Protein AF-A0AA86TIL9-F1 (afdb_monomer_lite)

Radius of gyration: 20.07 Å; chains: 1; bounding box: 53×51×40 Å

Organism: NCBI:txid28002

pLDDT: mean 76.12, std 15.83, range [42.88, 94.5]

Sequence (100 aa):
MDGNLAEAILRENVLLIQEIHRVVHQLEAARTTNMYAHRDRWTADEDQLLQSAVLIYGAQHAIISELIVTKTKMQVYFRLRYLKERSQKKAKTMLENINM

Foldseek 3Di:
DPPPPVVVVVVVVVVVVVVVLVVVVVVVVPVPDPPPPPLLDDDPVNVVLLVVCCVVPPPPLVVSQVVNSSDHSVSSNVVVVVVVVVVVVVVVVVVVVVVD

Secondary structure (DSSP, 8-state):
--HHHHHHHHHHHHHHHHHHHHHHHHHHTT-TTS-STTT----HHHHHHHHHHHHHHTT-HHHHHHH-TTS-HHHHHHHHHHHHHHHHHHHHHHHHHH--

InterPro domains:
  IPR001005 SANT/Myb domain [PF00249] (39-83)
  IPR001005 SANT/Myb domain [SM00717] (38-86)
  IPR001005 SANT/Myb domain [cd00167] (41-84)
  IPR009057 Homedomain-like superfamily [SSF46689] (38-90)
  IPR017930 Myb domain [PS51294] (39-88)

Structure (mmCIF, N/CA/C/O backbone):
data_AF-A0AA86TIL9-F1
#
_entry.id   AF-A0AA86TIL9-F1
#
loop_
_atom_site.group_PDB
_atom_site.id
_atom_site.type_symbol
_atom_site.label_atom_id
_atom_site.label_alt_id
_atom_site.label_comp_id
_atom_site.label_asym_id
_atom_site.label_entity_id
_atom_site.label_seq_id
_atom_site.pdbx_PDB_ins_code
_atom_site.Cartn_x
_atom_site.Cartn_y
_atom_site.Cartn_z
_atom_site.occupancy
_atom_site.B_iso_or_equiv
_atom_site.auth_seq_id
_atom_site.auth_comp_id
_atom_site.auth_asym_id
_atom_site.auth_atom_id
_atom_site.pdbx_PDB_model_num
ATOM 1 N N . MET A 1 1 ? 22.144 -34.061 -21.098 1.00 50.28 1 MET A N 1
ATOM 2 C CA . MET A 1 1 ? 22.840 -33.401 -19.970 1.00 50.28 1 MET A CA 1
ATOM 3 C C . MET A 1 1 ? 22.562 -31.903 -20.086 1.00 50.28 1 MET A C 1
ATOM 5 O O . MET A 1 1 ? 23.485 -31.117 -20.200 1.00 50.28 1 MET A O 1
ATOM 9 N N . ASP A 1 2 ? 21.285 -31.500 -20.087 1.00 54.59 2 ASP A N 1
ATOM 10 C CA . ASP A 1 2 ? 20.885 -30.178 -20.616 1.00 54.59 2 ASP A CA 1
ATOM 11 C C . ASP A 1 2 ? 19.939 -29.408 -19.680 1.00 54.59 2 ASP A C 1
ATOM 13 O O . ASP A 1 2 ? 19.382 -28.383 -20.051 1.00 54.59 2 ASP A O 1
ATOM 17 N N . GLY A 1 3 ? 19.765 -29.876 -18.439 1.00 55.56 3 GLY A N 1
ATOM 18 C CA . GLY A 1 3 ? 18.957 -29.173 -17.431 1.00 55.56 3 GLY A CA 1
ATOM 19 C C . GLY A 1 3 ? 19.664 -27.969 -16.799 1.00 55.56 3 GLY A C 1
ATOM 20 O O . GLY A 1 3 ? 19.013 -27.097 -16.240 1.00 55.56 3 GLY A O 1
ATOM 21 N N . ASN A 1 4 ? 20.994 -27.894 -16.903 1.00 63.44 4 ASN A N 1
ATOM 22 C CA . ASN A 1 4 ? 21.791 -26.918 -16.155 1.00 63.44 4 ASN A CA 1
ATOM 23 C C . ASN A 1 4 ? 21.917 -25.563 -16.878 1.00 63.44 4 ASN A C 1
ATOM 25 O O . ASN A 1 4 ? 21.962 -24.518 -16.240 1.00 63.44 4 ASN A O 1
ATOM 29 N N . LEU A 1 5 ? 21.921 -25.558 -18.216 1.00 62.62 5 LEU A N 1
ATOM 30 C CA . LEU A 1 5 ? 22.073 -24.326 -18.996 1.00 62.62 5 LEU A CA 1
ATOM 31 C C . LEU A 1 5 ? 20.781 -23.499 -19.015 1.00 62.62 5 LEU A C 1
ATOM 33 O O . LEU A 1 5 ? 20.822 -22.293 -18.799 1.00 62.62 5 LEU A O 1
ATOM 37 N N . ALA A 1 6 ? 19.627 -24.142 -19.216 1.00 63.88 6 ALA A N 1
ATOM 38 C CA . ALA A 1 6 ? 18.336 -23.454 -19.215 1.00 63.88 6 ALA A CA 1
ATOM 39 C C . ALA A 1 6 ? 18.002 -22.860 -17.837 1.00 63.88 6 ALA A C 1
ATOM 41 O O . ALA A 1 6 ? 17.488 -21.745 -17.750 1.00 63.88 6 ALA A O 1
ATOM 42 N N . GLU A 1 7 ? 18.339 -23.570 -16.757 1.00 69.19 7 GLU A N 1
ATOM 43 C CA . GLU A 1 7 ? 18.110 -23.083 -15.399 1.00 69.19 7 GLU A CA 1
ATOM 44 C C . GLU A 1 7 ? 19.088 -21.969 -15.002 1.00 69.19 7 GLU A C 1
ATOM 46 O O . GLU A 1 7 ? 18.679 -21.006 -14.352 1.00 69.19 7 GLU A O 1
ATOM 51 N N . ALA A 1 8 ? 20.346 -22.033 -15.453 1.00 72.00 8 ALA A N 1
ATOM 52 C CA . ALA A 1 8 ? 21.298 -20.935 -15.295 1.00 72.00 8 ALA A CA 1
ATOM 53 C C . ALA A 1 8 ? 20.828 -19.667 -16.030 1.00 72.00 8 ALA A C 1
ATOM 55 O O . ALA A 1 8 ? 20.797 -18.598 -15.426 1.00 72.00 8 ALA A O 1
ATOM 56 N N . ILE A 1 9 ? 20.357 -19.802 -17.276 1.00 71.56 9 ILE A N 1
ATOM 57 C CA . ILE A 1 9 ? 19.814 -18.689 -18.071 1.00 71.56 9 ILE A CA 1
ATOM 58 C C . ILE A 1 9 ? 18.567 -18.090 -17.405 1.00 71.56 9 ILE A C 1
ATOM 60 O O . ILE A 1 9 ? 18.426 -16.873 -17.322 1.00 71.56 9 ILE A O 1
ATOM 64 N N . LEU A 1 10 ? 17.654 -18.922 -16.894 1.00 64.88 10 LEU A N 1
ATOM 65 C CA . LEU A 1 10 ? 16.466 -18.445 -16.178 1.00 64.88 10 LEU A CA 1
ATOM 66 C C . LEU A 1 10 ? 16.831 -17.697 -14.889 1.00 64.88 10 LEU A C 1
ATOM 68 O O . LEU A 1 10 ? 16.260 -16.642 -14.620 1.00 64.88 10 LEU A O 1
ATOM 72 N N . ARG A 1 11 ? 17.798 -18.198 -14.112 1.00 68.56 11 ARG A N 1
ATOM 73 C CA . ARG A 1 11 ? 18.274 -17.528 -12.890 1.00 68.56 11 ARG A CA 1
ATOM 74 C C . ARG A 1 11 ? 18.958 -16.202 -13.199 1.00 68.56 11 ARG A C 1
ATOM 76 O O . ARG A 1 11 ? 18.683 -15.214 -12.527 1.00 68.56 11 ARG A O 1
ATOM 83 N N . GLU A 1 12 ? 19.796 -16.168 -14.227 1.00 76.50 12 GLU A N 1
ATOM 84 C CA . GLU A 1 12 ? 20.471 -14.951 -14.678 1.00 76.50 12 GLU A CA 1
ATOM 85 C C . GLU A 1 12 ? 19.464 -13.902 -15.171 1.00 76.50 12 GLU A C 1
ATOM 87 O O . GLU A 1 12 ? 19.545 -12.740 -14.776 1.00 76.50 12 GLU A O 1
ATOM 92 N N . ASN A 1 13 ? 18.429 -14.319 -15.909 1.00 66.31 13 ASN A N 1
ATOM 93 C CA . ASN A 1 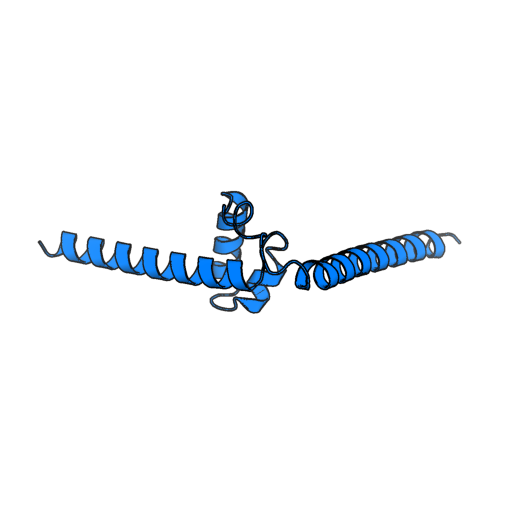13 ? 17.341 -13.435 -16.334 1.00 66.31 13 ASN A CA 1
ATOM 94 C C . ASN A 1 13 ? 16.539 -12.870 -15.151 1.00 66.31 13 ASN A C 1
ATOM 96 O O . ASN A 1 13 ? 16.196 -11.688 -15.150 1.00 66.31 13 ASN A O 1
ATOM 100 N N . VAL A 1 14 ? 16.255 -13.677 -14.124 1.00 71.44 14 VAL A N 1
ATOM 101 C CA . VAL A 1 14 ? 15.552 -13.208 -12.916 1.00 71.44 14 VAL A CA 1
ATOM 102 C C . VAL A 1 14 ? 16.400 -12.197 -12.143 1.00 71.44 14 VAL A C 1
ATOM 104 O O . VAL A 1 14 ? 15.877 -11.163 -11.725 1.00 71.44 14 VAL A O 1
ATOM 107 N N . LEU A 1 15 ? 17.703 -12.450 -12.001 1.00 72.19 15 LEU A N 1
ATOM 108 C CA . LEU A 1 15 ? 18.628 -11.525 -11.343 1.00 72.19 15 LEU A CA 1
ATOM 109 C C . LEU A 1 15 ? 18.778 -10.216 -12.131 1.00 72.19 15 LEU A C 1
ATOM 111 O O . LEU A 1 15 ? 18.784 -9.143 -11.531 1.00 72.19 15 LEU A O 1
ATOM 115 N N . LEU A 1 16 ? 18.808 -10.280 -13.465 1.00 70.56 16 LEU A N 1
ATOM 116 C CA . LEU A 1 16 ? 18.872 -9.100 -14.326 1.00 70.56 16 LEU A CA 1
ATOM 117 C C . LEU A 1 16 ? 17.599 -8.248 -14.226 1.00 70.56 16 LEU A C 1
ATOM 119 O O . LEU A 1 16 ? 17.689 -7.028 -14.127 1.00 70.56 16 LEU A O 1
ATOM 123 N N . ILE A 1 17 ? 16.415 -8.866 -14.192 1.00 64.50 17 ILE A N 1
ATOM 124 C CA . ILE A 1 17 ? 15.136 -8.154 -14.012 1.00 64.50 17 ILE A CA 1
ATOM 125 C C . ILE A 1 17 ? 15.082 -7.480 -12.634 1.00 64.50 17 ILE A C 1
ATOM 127 O O . ILE A 1 17 ? 14.654 -6.331 -12.521 1.00 64.50 17 ILE A O 1
ATOM 131 N N . GLN A 1 18 ? 15.547 -8.167 -11.588 1.00 54.75 18 GLN A N 1
ATOM 132 C CA . GLN A 1 18 ? 15.630 -7.600 -10.241 1.00 54.75 18 GLN A CA 1
ATOM 133 C C . GLN A 1 18 ? 16.607 -6.420 -10.178 1.00 54.75 18 GLN A C 1
ATOM 135 O O . GLN A 1 18 ? 16.287 -5.398 -9.568 1.00 54.75 18 GLN A O 1
ATOM 140 N N . GLU A 1 19 ? 17.753 -6.516 -10.852 1.00 68.38 19 GLU A N 1
ATOM 141 C CA . GLU A 1 19 ? 18.749 -5.445 -10.884 1.00 68.38 19 GLU A CA 1
ATOM 142 C C . GLU A 1 19 ? 18.291 -4.255 -11.742 1.00 68.38 19 GLU A C 1
ATOM 144 O O . GLU A 1 19 ? 18.452 -3.109 -11.329 1.00 68.38 19 GLU A O 1
ATOM 149 N N . ILE A 1 20 ? 17.611 -4.491 -12.871 1.00 68.75 20 ILE A N 1
ATOM 150 C CA . ILE A 1 20 ? 16.978 -3.429 -13.670 1.00 68.75 20 ILE A CA 1
ATOM 151 C C . ILE A 1 20 ? 15.941 -2.685 -12.825 1.00 68.75 20 ILE A C 1
ATOM 153 O O . ILE A 1 20 ? 15.956 -1.455 -12.787 1.00 68.75 20 ILE A O 1
ATOM 157 N N . HIS A 1 21 ? 15.079 -3.396 -12.094 1.00 60.28 21 HIS A N 1
ATOM 158 C CA . HIS A 1 21 ? 14.105 -2.761 -11.203 1.00 60.28 21 HIS A CA 1
ATOM 159 C C . HIS A 1 21 ? 14.774 -1.974 -10.071 1.00 60.28 21 HIS A C 1
ATOM 161 O O . HIS A 1 21 ? 14.334 -0.870 -9.744 1.00 60.28 21 HIS A O 1
ATOM 167 N N . ARG A 1 22 ? 15.870 -2.493 -9.508 1.00 66.12 22 ARG A N 1
ATOM 168 C CA . ARG A 1 22 ? 16.645 -1.814 -8.466 1.00 66.12 22 ARG A CA 1
ATOM 169 C C . ARG A 1 22 ? 17.299 -0.533 -8.980 1.00 66.12 22 ARG A C 1
ATOM 171 O O . ARG A 1 22 ? 17.217 0.493 -8.308 1.00 66.12 22 ARG A O 1
ATOM 178 N N . VAL A 1 23 ? 17.917 -0.574 -10.158 1.00 69.50 23 VAL A N 1
ATOM 179 C CA . VAL A 1 23 ? 18.573 0.584 -10.782 1.00 69.50 23 VAL A CA 1
ATOM 180 C C . VAL A 1 23 ? 17.538 1.621 -11.215 1.00 69.50 23 VAL A C 1
ATOM 182 O O . VAL A 1 23 ? 17.734 2.806 -10.961 1.00 69.50 23 VAL A O 1
ATOM 185 N N . VAL A 1 24 ? 16.392 1.205 -11.766 1.00 66.75 24 VAL A N 1
ATOM 186 C CA . VAL A 1 24 ? 15.261 2.110 -12.038 1.00 66.75 24 VAL A CA 1
ATOM 187 C C . VAL A 1 24 ? 14.807 2.794 -10.748 1.00 66.75 24 VAL A C 1
ATOM 189 O O . VAL A 1 24 ? 14.704 4.017 -10.720 1.00 66.75 24 VAL A O 1
ATOM 192 N N . HIS A 1 25 ? 14.649 2.049 -9.652 1.00 53.28 25 HIS A N 1
ATOM 193 C CA . HIS A 1 25 ? 14.275 2.612 -8.353 1.00 53.28 25 HIS A CA 1
ATOM 194 C C . HIS A 1 25 ? 15.341 3.577 -7.788 1.00 53.28 25 HIS A C 1
ATOM 196 O O . HIS A 1 25 ? 15.004 4.609 -7.206 1.00 53.28 25 HIS A O 1
ATOM 202 N N . GLN A 1 26 ? 16.635 3.285 -7.969 1.00 52.22 26 GLN A N 1
ATOM 203 C CA . GLN A 1 26 ? 17.735 4.176 -7.567 1.00 52.22 26 GLN A CA 1
ATOM 204 C C . GLN A 1 26 ? 17.793 5.459 -8.412 1.00 52.22 26 GLN A C 1
ATOM 206 O O . GLN A 1 26 ? 18.055 6.532 -7.870 1.00 52.22 26 GLN A O 1
ATOM 211 N N . LEU A 1 27 ? 17.501 5.376 -9.713 1.00 56.41 27 LEU A N 1
ATOM 212 C CA . LEU A 1 27 ? 17.452 6.527 -10.619 1.00 56.41 27 LEU A CA 1
ATOM 213 C C . LEU A 1 27 ? 16.183 7.379 -10.423 1.00 56.41 27 LEU A C 1
ATOM 215 O O . LEU A 1 27 ? 16.220 8.597 -10.600 1.00 56.41 27 LEU A O 1
ATOM 219 N N . GLU A 1 28 ? 15.062 6.779 -10.017 1.00 53.38 28 GLU A N 1
ATOM 220 C CA . GLU A 1 28 ? 13.811 7.491 -9.722 1.00 53.38 28 GLU A CA 1
ATOM 221 C C . GLU A 1 28 ? 13.894 8.354 -8.450 1.00 53.38 28 GLU A C 1
ATOM 223 O O . GLU A 1 28 ? 13.219 9.385 -8.370 1.00 53.38 28 GLU A O 1
ATOM 228 N N . ALA A 1 29 ? 14.785 8.023 -7.507 1.00 50.06 29 ALA A N 1
ATOM 229 C CA . ALA A 1 29 ? 15.050 8.831 -6.311 1.00 50.06 29 ALA A CA 1
ATOM 230 C C . ALA A 1 29 ? 15.633 10.232 -6.617 1.00 50.06 29 ALA A C 1
ATOM 232 O O . ALA A 1 29 ? 15.569 11.115 -5.765 1.00 50.06 29 ALA A O 1
ATOM 233 N N . ALA A 1 30 ? 16.148 10.469 -7.832 1.00 50.34 30 ALA A N 1
ATOM 234 C CA . ALA A 1 30 ? 16.704 11.754 -8.270 1.00 50.34 30 ALA A CA 1
ATOM 235 C C . ALA A 1 30 ? 15.694 12.687 -8.989 1.00 50.34 30 ALA A C 1
ATOM 237 O O . ALA A 1 30 ? 16.036 13.821 -9.317 1.00 50.34 30 ALA A O 1
ATOM 238 N N . ARG A 1 31 ? 14.441 12.259 -9.235 1.00 46.94 31 ARG A N 1
ATOM 239 C CA . ARG A 1 31 ? 13.389 13.039 -9.944 1.00 46.94 31 ARG A CA 1
ATOM 240 C C . ARG A 1 31 ? 12.459 13.826 -9.004 1.00 46.94 31 ARG A C 1
ATOM 242 O O . ARG A 1 31 ? 11.249 13.913 -9.218 1.00 46.94 31 ARG A O 1
ATOM 249 N N . THR A 1 32 ? 13.006 14.390 -7.939 1.00 45.91 32 THR A N 1
ATOM 250 C CA . THR A 1 32 ? 12.296 14.877 -6.745 1.00 45.91 32 THR A CA 1
ATOM 251 C C . THR A 1 32 ? 11.429 16.139 -6.887 1.00 45.91 32 THR A C 1
ATOM 253 O O . THR A 1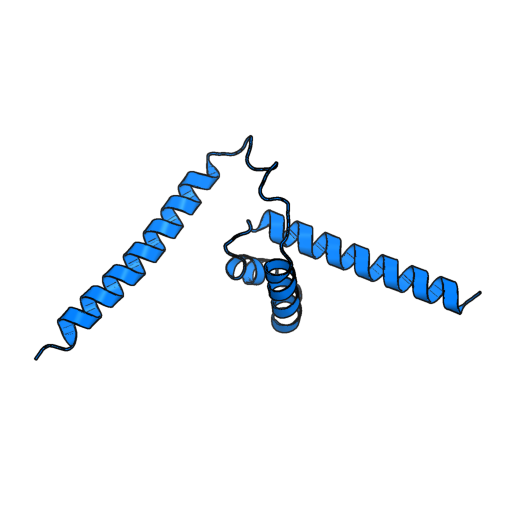 32 ? 11.047 16.697 -5.863 1.00 45.91 32 THR A O 1
ATOM 256 N N . THR A 1 33 ? 11.003 16.574 -8.081 1.00 46.44 33 THR A N 1
ATOM 257 C CA . THR A 1 33 ? 10.216 17.830 -8.169 1.00 46.44 33 THR A CA 1
ATOM 258 C C . THR A 1 33 ? 8.990 17.861 -9.079 1.00 46.44 33 THR A C 1
ATOM 260 O O . THR A 1 33 ? 8.248 18.834 -9.006 1.00 46.44 33 THR A O 1
ATOM 263 N N . ASN A 1 34 ? 8.665 16.822 -9.860 1.00 47.72 34 ASN A N 1
ATOM 264 C CA . ASN A 1 34 ? 7.376 16.804 -10.581 1.00 47.72 34 ASN A CA 1
ATOM 265 C C . ASN A 1 34 ? 6.854 15.386 -10.896 1.00 47.72 34 ASN A C 1
ATOM 267 O O . ASN A 1 34 ? 6.561 15.048 -12.039 1.00 47.72 34 ASN A O 1
ATOM 271 N N . MET A 1 35 ? 6.758 14.534 -9.869 1.00 45.56 35 MET A N 1
ATOM 272 C CA . MET A 1 35 ? 6.154 13.189 -9.940 1.00 45.56 35 MET A CA 1
ATOM 273 C C . MET A 1 35 ? 4.885 13.078 -9.068 1.00 45.56 35 MET A C 1
ATOM 275 O O . MET A 1 35 ? 4.505 11.993 -8.647 1.00 45.56 35 MET A O 1
ATOM 279 N N . TYR A 1 36 ? 4.228 14.200 -8.765 1.00 42.88 36 TYR A N 1
ATOM 280 C CA . TYR A 1 36 ? 3.044 14.231 -7.894 1.00 42.88 36 TYR A CA 1
ATOM 281 C C . TYR A 1 36 ? 1.718 14.279 -8.678 1.00 42.88 36 TYR A C 1
ATOM 283 O O . TYR A 1 36 ? 0.702 13.796 -8.201 1.00 42.88 36 TYR A O 1
ATOM 291 N N . ALA A 1 37 ? 1.704 14.762 -9.925 1.00 43.50 37 ALA A N 1
ATOM 292 C CA . ALA A 1 37 ? 0.442 15.019 -10.634 1.00 43.50 37 ALA A CA 1
ATOM 293 C C . ALA A 1 37 ? -0.249 13.772 -11.234 1.00 43.50 37 ALA A C 1
ATOM 295 O O . ALA A 1 37 ? -1.470 13.761 -11.382 1.00 43.50 37 ALA A O 1
ATOM 296 N N . HIS A 1 38 ? 0.498 12.714 -11.575 1.00 47.66 38 HIS A N 1
ATOM 297 C CA . HIS A 1 38 ? -0.061 11.538 -12.270 1.00 47.66 38 HIS A CA 1
ATOM 298 C C . HIS A 1 38 ? -0.089 10.246 -11.436 1.00 47.66 38 HIS A C 1
ATOM 300 O O . HIS A 1 38 ? -0.802 9.316 -11.802 1.00 47.66 38 HIS A O 1
ATOM 306 N N . ARG A 1 39 ? 0.637 10.176 -10.307 1.00 51.38 39 ARG A N 1
ATOM 307 C CA . ARG A 1 39 ? 0.773 8.953 -9.484 1.00 51.38 39 ARG A CA 1
ATOM 308 C C . ARG A 1 39 ? -0.040 8.958 -8.176 1.00 51.38 39 ARG A C 1
ATOM 310 O O . ARG A 1 39 ? 0.026 7.980 -7.437 1.00 51.38 39 ARG A O 1
ATOM 317 N N . ASP A 1 40 ? -0.829 10.000 -7.908 1.00 60.75 40 ASP A N 1
ATOM 318 C CA . ASP A 1 40 ? -1.696 10.103 -6.715 1.00 60.75 40 ASP A CA 1
ATOM 319 C C . ASP A 1 40 ? -3.048 9.381 -6.850 1.00 60.75 40 ASP A C 1
ATOM 321 O O . ASP A 1 40 ? -3.781 9.216 -5.870 1.00 60.75 40 ASP A O 1
ATOM 325 N N . ARG A 1 41 ? -3.398 8.908 -8.053 1.00 75.56 41 ARG A N 1
ATOM 326 C CA . ARG A 1 41 ? -4.632 8.147 -8.265 1.00 75.56 41 ARG A CA 1
ATOM 327 C C . ARG A 1 41 ? -4.398 6.682 -7.882 1.00 75.56 41 ARG A C 1
ATOM 329 O O . ARG A 1 41 ? -3.663 5.969 -8.557 1.00 75.56 41 ARG A O 1
ATOM 336 N N . TRP A 1 42 ? -5.018 6.262 -6.785 1.00 85.12 42 TRP A N 1
ATOM 337 C CA . TRP A 1 42 ? -5.149 4.853 -6.414 1.00 85.12 42 TRP A CA 1
ATOM 338 C C . TRP A 1 42 ? -6.207 4.202 -7.303 1.00 85.12 42 TRP A C 1
ATOM 340 O O . TRP A 1 42 ? -7.320 4.726 -7.412 1.00 85.12 42 TRP A O 1
ATOM 350 N N . THR A 1 43 ? -5.858 3.103 -7.966 1.00 88.06 43 THR A N 1
ATOM 351 C CA . THR A 1 43 ? -6.835 2.291 -8.700 1.00 88.06 43 THR A CA 1
ATOM 352 C C . THR A 1 43 ? -7.609 1.387 -7.741 1.00 88.06 43 THR A C 1
ATOM 354 O O . THR A 1 43 ? -7.209 1.189 -6.593 1.00 88.06 43 THR A O 1
ATOM 357 N N . ALA A 1 44 ? -8.729 0.829 -8.210 1.00 86.50 44 ALA A N 1
ATOM 358 C CA . ALA A 1 44 ? -9.499 -0.138 -7.429 1.00 86.50 44 ALA A CA 1
ATOM 359 C C . ALA A 1 44 ? -8.661 -1.380 -7.079 1.00 86.50 44 ALA A C 1
ATOM 361 O O . ALA A 1 44 ? -8.701 -1.831 -5.938 1.00 86.50 44 ALA A O 1
ATOM 362 N N . ASP A 1 45 ? -7.851 -1.867 -8.022 1.00 87.88 45 ASP A N 1
ATOM 363 C CA . ASP A 1 45 ? -6.986 -3.033 -7.819 1.00 87.88 45 ASP A CA 1
ATOM 364 C C . ASP A 1 45 ? -5.892 -2.759 -6.778 1.00 87.88 45 ASP A C 1
ATOM 366 O O . ASP A 1 45 ? -5.644 -3.586 -5.901 1.00 87.88 45 ASP A O 1
ATOM 370 N N . GLU A 1 46 ? -5.271 -1.575 -6.820 1.00 88.38 46 GLU A N 1
ATOM 371 C CA . GLU A 1 46 ? -4.273 -1.159 -5.826 1.00 88.38 46 GLU A CA 1
ATOM 372 C C . GLU A 1 46 ? -4.888 -1.022 -4.430 1.00 88.38 46 GLU A C 1
ATOM 374 O O . GLU A 1 46 ? -4.292 -1.454 -3.444 1.00 88.38 46 GLU A O 1
ATOM 379 N N . ASP A 1 47 ? -6.089 -0.447 -4.336 1.00 90.56 47 ASP A N 1
ATOM 380 C CA . ASP A 1 47 ? -6.827 -0.336 -3.076 1.00 90.56 47 ASP A CA 1
ATOM 381 C C . ASP A 1 47 ? -7.274 -1.706 -2.548 1.00 90.56 47 ASP A C 1
ATOM 383 O O . ASP A 1 47 ? -7.296 -1.915 -1.332 1.00 90.56 47 ASP A O 1
ATOM 387 N N . GLN A 1 48 ? -7.650 -2.636 -3.427 1.00 91.31 48 GLN A N 1
ATOM 388 C CA . GLN A 1 48 ? -8.014 -3.997 -3.043 1.00 91.31 48 GLN A CA 1
ATOM 389 C C . GLN A 1 48 ? -6.789 -4.748 -2.523 1.00 91.31 48 GLN A C 1
ATOM 391 O O . GLN A 1 48 ? -6.847 -5.327 -1.439 1.00 91.31 48 GLN A O 1
ATOM 396 N N . LEU A 1 49 ? -5.663 -4.665 -3.235 1.00 91.50 49 LEU A N 1
ATOM 397 C CA . LEU A 1 49 ? -4.398 -5.246 -2.799 1.00 91.50 49 LEU A CA 1
ATOM 398 C C . LEU A 1 49 ? -3.954 -4.661 -1.453 1.00 91.50 49 LEU A C 1
ATOM 400 O O . LEU A 1 49 ? -3.563 -5.409 -0.558 1.00 91.50 49 LEU A O 1
ATOM 404 N N . LEU A 1 50 ? -4.080 -3.342 -1.275 1.00 92.12 50 LEU A N 1
ATOM 405 C CA . LEU A 1 50 ? -3.784 -2.671 -0.012 1.00 92.12 50 LEU A CA 1
ATOM 406 C C . LEU A 1 50 ? -4.658 -3.199 1.130 1.00 92.12 50 LEU A C 1
ATOM 408 O O . LEU A 1 50 ? -4.142 -3.494 2.204 1.00 92.12 50 LEU A O 1
ATOM 412 N N . GLN A 1 51 ? -5.966 -3.345 0.910 1.00 91.56 51 GLN A N 1
ATOM 413 C CA . GLN A 1 51 ? -6.889 -3.877 1.917 1.00 91.56 51 GLN A CA 1
ATOM 414 C C . GLN A 1 51 ? -6.562 -5.327 2.278 1.00 91.56 51 GLN A C 1
ATOM 416 O O . GLN A 1 51 ? -6.466 -5.649 3.461 1.00 91.56 51 GLN A O 1
ATOM 421 N N . SER A 1 52 ? -6.327 -6.185 1.284 1.00 93.31 52 SER A N 1
ATOM 422 C CA . SER A 1 52 ? -5.915 -7.573 1.510 1.00 93.31 52 SER A CA 1
ATOM 423 C C . SER A 1 52 ? -4.599 -7.652 2.287 1.00 93.31 52 SER A C 1
ATOM 425 O O . SER A 1 52 ? -4.492 -8.415 3.244 1.00 93.31 52 SER A O 1
ATOM 427 N N . ALA A 1 53 ? -3.619 -6.816 1.942 1.00 92.38 53 ALA A N 1
ATOM 428 C CA . ALA A 1 53 ? -2.341 -6.766 2.638 1.00 92.38 53 ALA A CA 1
ATOM 429 C C . ALA A 1 53 ? -2.486 -6.271 4.088 1.00 92.38 53 ALA A C 1
ATOM 431 O O . ALA A 1 53 ? -1.849 -6.817 4.984 1.00 92.38 53 ALA A O 1
ATOM 432 N N . VAL A 1 54 ? -3.358 -5.294 4.357 1.00 93.56 54 VAL A N 1
ATOM 433 C CA . VAL A 1 54 ? -3.661 -4.852 5.730 1.00 93.56 54 VAL A CA 1
ATOM 434 C C . VAL A 1 54 ? -4.308 -5.968 6.551 1.00 93.56 54 VAL A C 1
ATOM 436 O O . VAL A 1 54 ? -3.999 -6.099 7.732 1.00 93.56 54 VAL A O 1
ATOM 439 N N . LEU A 1 55 ? -5.169 -6.793 5.951 1.00 92.31 55 LEU A N 1
ATOM 440 C CA . LEU A 1 55 ? -5.781 -7.930 6.647 1.00 92.31 55 LEU A CA 1
ATOM 441 C C . LEU A 1 55 ? -4.751 -9.004 7.030 1.00 92.31 55 LEU A C 1
ATOM 443 O O . LEU A 1 55 ? -4.873 -9.603 8.094 1.00 92.31 55 LEU A O 1
ATOM 447 N N . ILE A 1 56 ? -3.737 -9.228 6.189 1.00 94.50 56 ILE A N 1
ATOM 448 C CA . ILE A 1 56 ? -2.705 -10.254 6.407 1.00 94.50 56 ILE A CA 1
ATOM 449 C C . ILE A 1 56 ? -1.588 -9.745 7.331 1.00 94.50 56 ILE A C 1
ATOM 451 O O . ILE A 1 56 ? -1.192 -10.431 8.270 1.00 94.50 56 ILE A O 1
ATOM 455 N N . TYR A 1 57 ? -1.068 -8.544 7.070 1.00 92.50 57 TYR A N 1
ATOM 456 C CA . TYR A 1 57 ? 0.135 -8.005 7.719 1.00 92.50 57 TYR A CA 1
ATOM 457 C C . TYR A 1 57 ? -0.164 -6.953 8.798 1.00 92.50 57 TYR A C 1
ATOM 459 O O . TYR A 1 57 ? 0.743 -6.515 9.513 1.00 92.50 57 TYR A O 1
ATOM 467 N N . GLY A 1 58 ? -1.417 -6.520 8.942 1.00 89.19 58 GLY A N 1
ATOM 468 C CA . GLY A 1 58 ? -1.812 -5.488 9.896 1.00 89.19 58 GLY A CA 1
ATOM 469 C C . GLY A 1 58 ? -1.228 -4.115 9.551 1.00 89.19 58 GLY A C 1
ATOM 470 O O . GLY A 1 58 ? -1.293 -3.650 8.416 1.00 89.19 58 GLY A O 1
ATOM 471 N N . ALA A 1 59 ? -0.647 -3.439 10.548 1.00 84.19 59 ALA A N 1
ATOM 472 C CA . ALA A 1 59 ? -0.102 -2.082 10.412 1.00 84.19 59 ALA A CA 1
ATOM 473 C C . ALA A 1 59 ? 1.337 -2.027 9.848 1.00 84.19 59 ALA A C 1
ATOM 475 O O . ALA A 1 59 ? 1.980 -0.976 9.891 1.00 84.19 59 ALA A O 1
ATOM 476 N N . GLN A 1 60 ? 1.859 -3.140 9.327 1.00 90.06 60 GLN A N 1
ATOM 477 C CA . GLN A 1 60 ? 3.239 -3.266 8.848 1.00 90.06 60 GLN A CA 1
ATOM 478 C C . GLN A 1 60 ? 3.421 -2.644 7.454 1.00 90.06 60 GLN A C 1
ATOM 480 O O . GLN A 1 60 ? 3.669 -3.328 6.462 1.00 90.06 60 GLN A O 1
ATOM 485 N N . HIS A 1 61 ? 3.320 -1.315 7.375 1.00 86.88 61 HIS A N 1
ATOM 486 C CA . HIS A 1 61 ? 3.362 -0.558 6.118 1.00 86.88 61 HIS A CA 1
ATOM 487 C C . HIS A 1 61 ? 4.639 -0.783 5.294 1.00 86.88 61 HIS A C 1
ATOM 489 O O . HIS A 1 61 ? 4.589 -0.682 4.073 1.00 86.88 61 HIS A O 1
ATOM 495 N N . ALA A 1 62 ? 5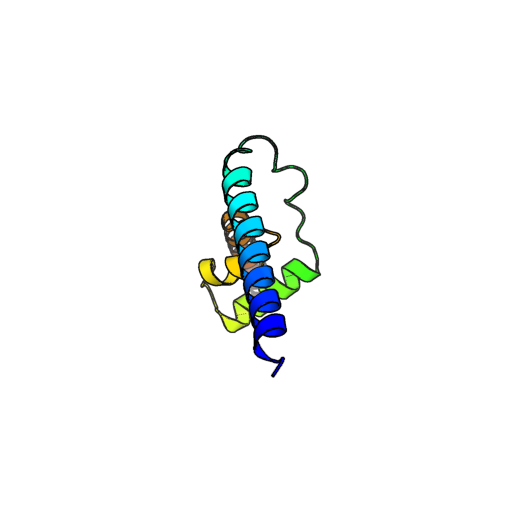.769 -1.099 5.937 1.00 88.19 62 ALA A N 1
ATOM 496 C CA . ALA A 1 62 ? 7.014 -1.414 5.241 1.00 88.19 62 ALA A CA 1
ATOM 497 C C . ALA A 1 62 ? 6.861 -2.666 4.365 1.00 88.19 62 ALA A C 1
ATOM 499 O O . ALA A 1 62 ? 7.186 -2.617 3.186 1.00 88.19 62 ALA A O 1
ATOM 500 N N . ILE A 1 63 ? 6.275 -3.740 4.903 1.00 88.94 63 ILE A N 1
ATOM 501 C CA . ILE A 1 63 ? 6.016 -4.981 4.158 1.00 88.94 63 ILE A CA 1
ATOM 502 C C . ILE A 1 63 ? 4.976 -4.732 3.065 1.00 88.94 63 ILE A C 1
ATOM 504 O O . ILE A 1 63 ? 5.175 -5.103 1.914 1.00 88.94 63 ILE A O 1
ATOM 508 N N . ILE A 1 64 ? 3.891 -4.034 3.409 1.00 90.69 64 ILE A N 1
ATOM 509 C CA . ILE A 1 64 ? 2.812 -3.711 2.466 1.00 90.69 64 ILE A CA 1
ATOM 510 C C . ILE A 1 64 ? 3.346 -2.897 1.278 1.00 90.69 64 ILE A C 1
ATOM 512 O O . ILE A 1 64 ? 2.913 -3.101 0.147 1.00 90.69 64 ILE A O 1
ATOM 516 N N . SER A 1 65 ? 4.310 -2.002 1.510 1.00 88.19 65 SER A N 1
ATOM 517 C CA . SER A 1 65 ? 4.894 -1.192 0.440 1.00 88.19 65 SER A CA 1
ATOM 518 C C . SER A 1 65 ? 5.721 -1.982 -0.569 1.00 88.19 65 SER A C 1
ATOM 520 O O . SER A 1 65 ? 5.789 -1.574 -1.720 1.00 88.19 65 SER A O 1
ATOM 522 N N . GLU A 1 66 ? 6.288 -3.123 -0.174 1.00 88.62 66 GLU A N 1
ATOM 523 C CA . GLU A 1 66 ? 7.001 -4.006 -1.105 1.00 88.62 66 GLU A CA 1
ATOM 524 C C . GLU A 1 66 ? 6.025 -4.787 -2.008 1.00 88.62 66 GLU A C 1
ATOM 526 O O . GLU A 1 66 ? 6.398 -5.228 -3.090 1.00 88.62 66 GLU A O 1
ATOM 531 N N . LEU A 1 67 ? 4.758 -4.940 -1.594 1.00 87.88 67 LEU A N 1
ATOM 532 C CA . LEU A 1 67 ? 3.720 -5.622 -2.381 1.00 87.88 67 LEU A CA 1
ATOM 533 C C . LEU A 1 67 ? 3.099 -4.714 -3.446 1.00 87.88 67 LEU A C 1
ATOM 535 O O . LEU A 1 67 ? 2.687 -5.185 -4.504 1.00 87.88 67 LEU A O 1
ATOM 539 N N . ILE A 1 68 ? 3.020 -3.411 -3.174 1.00 85.88 68 ILE A N 1
ATOM 540 C CA . ILE A 1 68 ? 2.412 -2.422 -4.072 1.00 85.88 68 ILE A CA 1
ATOM 541 C C . ILE A 1 68 ? 3.525 -1.694 -4.822 1.00 85.88 68 ILE A C 1
ATOM 543 O O . ILE A 1 68 ? 3.781 -0.513 -4.607 1.00 85.88 68 ILE A O 1
ATOM 547 N N . VAL A 1 69 ? 4.182 -2.418 -5.728 1.00 81.81 69 VAL A N 1
ATOM 548 C CA . VAL A 1 69 ? 5.359 -1.936 -6.477 1.00 81.81 69 VAL A CA 1
ATOM 549 C C . VAL A 1 69 ? 5.082 -0.699 -7.343 1.00 81.81 69 VAL A C 1
ATOM 551 O O . VAL A 1 69 ? 6.002 0.018 -7.725 1.00 81.81 69 VAL A O 1
ATOM 554 N N . THR A 1 70 ? 3.812 -0.416 -7.643 1.00 80.25 70 THR A N 1
ATOM 555 C CA . THR A 1 70 ? 3.371 0.768 -8.398 1.00 80.25 70 THR A CA 1
ATOM 556 C C . THR A 1 70 ? 3.340 2.049 -7.559 1.00 80.25 70 THR A C 1
ATOM 558 O O . THR A 1 70 ? 3.152 3.142 -8.105 1.00 80.25 70 THR A O 1
ATOM 561 N N . LYS A 1 71 ? 3.500 1.940 -6.235 1.00 82.31 71 LYS A N 1
ATOM 562 C CA . LYS A 1 71 ? 3.436 3.052 -5.286 1.00 82.31 71 LYS A CA 1
ATOM 563 C C . LYS A 1 71 ? 4.713 3.124 -4.466 1.00 82.31 71 LYS A C 1
ATOM 565 O O . LYS A 1 71 ? 5.301 2.124 -4.075 1.00 82.31 71 LYS A O 1
ATOM 570 N N . THR A 1 72 ? 5.128 4.345 -4.151 1.00 83.19 72 THR A N 1
ATOM 571 C CA . THR A 1 72 ? 6.257 4.538 -3.238 1.00 83.19 72 THR A CA 1
ATOM 572 C C . THR A 1 72 ? 5.853 4.209 -1.802 1.00 83.19 72 THR A C 1
ATOM 574 O O . THR A 1 72 ? 4.683 4.325 -1.421 1.00 83.19 72 THR A O 1
ATOM 577 N N . LYS A 1 73 ? 6.840 3.899 -0.953 1.00 84.56 73 LYS A N 1
ATOM 578 C CA . LYS A 1 73 ? 6.627 3.655 0.486 1.00 84.56 73 LYS A CA 1
ATOM 579 C C . LYS A 1 73 ? 5.851 4.787 1.164 1.00 84.56 73 LYS A C 1
ATOM 581 O O . LYS A 1 73 ? 4.949 4.536 1.962 1.00 84.56 73 LYS A O 1
ATOM 586 N N . MET A 1 74 ? 6.156 6.033 0.794 1.00 82.19 74 MET A N 1
ATOM 587 C CA . MET A 1 74 ? 5.466 7.216 1.313 1.00 82.19 74 MET A CA 1
ATOM 588 C C . MET A 1 74 ? 4.006 7.286 0.857 1.00 82.19 74 MET A C 1
ATOM 590 O O . MET A 1 74 ? 3.131 7.579 1.669 1.00 82.19 74 MET A O 1
ATOM 594 N N . GLN A 1 75 ? 3.713 6.974 -0.408 1.00 85.31 75 GLN A N 1
ATOM 595 C CA . GLN A 1 75 ? 2.334 6.953 -0.909 1.00 85.31 75 GLN A CA 1
ATOM 596 C C . GLN A 1 75 ? 1.489 5.889 -0.201 1.00 85.31 75 GLN A C 1
ATOM 598 O O . GLN A 1 75 ? 0.361 6.174 0.204 1.00 85.31 75 GLN A O 1
ATOM 603 N N . VAL A 1 76 ? 2.045 4.690 0.003 1.00 88.94 76 VAL A N 1
ATOM 604 C CA . VAL A 1 76 ? 1.392 3.602 0.749 1.00 88.94 76 VAL A CA 1
ATOM 605 C C . VAL A 1 76 ? 1.118 4.028 2.192 1.00 88.94 76 VAL A C 1
ATOM 607 O O . VAL A 1 76 ? -0.008 3.893 2.673 1.00 88.94 76 VAL A O 1
ATOM 610 N N . TYR A 1 77 ? 2.107 4.620 2.866 1.00 88.44 77 TYR A N 1
ATOM 611 C CA . TYR A 1 77 ? 1.949 5.133 4.227 1.00 88.44 77 TYR A CA 1
ATOM 612 C C . TYR A 1 77 ? 0.816 6.167 4.336 1.00 88.44 77 TYR A C 1
ATOM 614 O O . TYR A 1 77 ? -0.073 6.034 5.184 1.00 88.44 77 TYR A O 1
ATOM 622 N N . PHE A 1 78 ? 0.795 7.174 3.456 1.00 87.56 78 PHE A N 1
ATOM 623 C CA . PHE A 1 78 ? -0.252 8.197 3.476 1.00 87.56 78 PHE A CA 1
ATOM 624 C C . PHE A 1 78 ? -1.634 7.626 3.157 1.00 87.56 78 PHE A C 1
ATOM 626 O O . PHE A 1 78 ? -2.614 8.030 3.788 1.00 87.56 78 PHE A O 1
ATOM 633 N N . ARG A 1 79 ? -1.727 6.661 2.233 1.00 90.94 79 ARG A N 1
ATOM 634 C CA . ARG A 1 79 ? -2.997 5.999 1.916 1.00 90.94 79 ARG A CA 1
ATOM 635 C C . ARG A 1 79 ? -3.542 5.221 3.106 1.00 90.94 79 ARG A C 1
ATOM 637 O O . ARG A 1 79 ? -4.717 5.375 3.430 1.00 90.94 79 ARG A O 1
ATOM 644 N N . LEU A 1 80 ? -2.699 4.446 3.789 1.00 90.81 80 LEU A N 1
ATOM 645 C CA . LEU A 1 80 ? -3.084 3.707 4.995 1.00 90.81 80 LEU A CA 1
ATOM 646 C C . LEU A 1 80 ? -3.601 4.645 6.087 1.00 90.81 80 LEU A C 1
ATOM 648 O O . LEU A 1 80 ? -4.654 4.392 6.678 1.00 90.81 80 LEU A O 1
ATOM 652 N N . ARG A 1 81 ? -2.896 5.759 6.316 1.00 90.62 81 ARG A N 1
ATOM 653 C CA . ARG A 1 81 ? -3.324 6.780 7.277 1.00 90.62 81 ARG A CA 1
ATOM 654 C C . ARG A 1 81 ? -4.690 7.362 6.903 1.00 90.62 81 ARG A C 1
ATOM 656 O O . ARG A 1 81 ? -5.586 7.386 7.743 1.00 90.62 81 ARG A O 1
ATOM 663 N N . TYR A 1 82 ? -4.875 7.748 5.640 1.00 88.50 82 TYR A N 1
ATOM 664 C CA . TYR A 1 82 ? -6.146 8.265 5.128 1.00 88.50 82 TYR A CA 1
ATOM 665 C C . TYR A 1 82 ? -7.305 7.272 5.313 1.00 88.50 82 TYR A C 1
ATOM 667 O O . TYR A 1 82 ? -8.377 7.654 5.785 1.00 88.50 82 TYR A O 1
ATOM 675 N N . LEU A 1 83 ? -7.104 5.993 4.976 1.00 88.56 83 LEU A N 1
ATOM 676 C CA . LEU A 1 83 ? -8.137 4.963 5.116 1.00 88.56 83 LEU A CA 1
ATOM 677 C C . LEU A 1 83 ? -8.524 4.735 6.582 1.00 88.56 83 LEU A C 1
ATOM 679 O O . LEU A 1 83 ? -9.712 4.609 6.883 1.00 88.56 83 LEU A O 1
ATOM 683 N N . LYS A 1 84 ? -7.545 4.750 7.495 1.00 88.81 84 LYS A N 1
ATOM 684 C CA . LYS A 1 84 ? -7.781 4.647 8.941 1.00 88.81 84 LYS A CA 1
ATOM 685 C C . LYS A 1 84 ? -8.593 5.830 9.472 1.00 88.81 84 LYS A C 1
ATOM 687 O O . LYS A 1 84 ? -9.572 5.636 10.183 1.00 88.81 84 LYS A O 1
ATOM 692 N N . GLU A 1 85 ? -8.224 7.055 9.111 1.00 90.75 85 GLU A N 1
ATOM 693 C CA . GLU A 1 85 ? -8.968 8.249 9.530 1.00 90.75 85 GLU A CA 1
ATOM 694 C C . GLU A 1 85 ? -10.397 8.248 8.970 1.00 90.75 85 GLU A C 1
ATOM 696 O O . GLU A 1 85 ? -11.356 8.586 9.667 1.00 90.75 85 GLU A O 1
ATOM 701 N N . ARG A 1 86 ? -10.561 7.833 7.709 1.00 89.25 86 ARG A N 1
ATOM 702 C CA . ARG A 1 86 ? -11.868 7.735 7.056 1.00 89.25 86 ARG A CA 1
ATOM 703 C C . ARG A 1 86 ? -12.761 6.680 7.711 1.00 89.25 86 ARG A C 1
ATOM 705 O O . ARG A 1 86 ? -13.950 6.945 7.891 1.00 89.25 86 ARG A O 1
ATOM 712 N N . SER A 1 87 ? -12.222 5.516 8.079 1.00 88.12 87 SER A N 1
ATOM 713 C CA . SER A 1 87 ? -12.994 4.468 8.759 1.00 88.12 87 SER A CA 1
ATOM 714 C C . SER A 1 87 ? -13.415 4.895 10.167 1.00 88.12 87 SER A C 1
ATOM 716 O O . SER A 1 87 ? -14.575 4.708 10.530 1.00 88.12 87 SER A O 1
ATOM 718 N N . GLN A 1 88 ? -12.532 5.565 10.914 1.00 89.56 88 GLN A N 1
ATOM 719 C CA . GLN A 1 88 ? -12.840 6.126 12.234 1.00 89.56 88 GLN A CA 1
ATOM 720 C C . GLN A 1 88 ? -13.931 7.197 12.171 1.00 89.56 88 GLN A C 1
ATOM 722 O O . GLN A 1 88 ? -14.882 7.143 12.948 1.00 89.56 88 GLN A O 1
ATOM 727 N N . LYS A 1 89 ? -13.834 8.141 11.224 1.00 90.44 89 LYS A N 1
ATOM 728 C CA . LYS A 1 89 ? -14.875 9.159 11.004 1.00 90.44 89 LYS A CA 1
ATOM 729 C C . LYS A 1 89 ? -16.219 8.512 10.685 1.00 90.44 89 LYS A C 1
ATOM 731 O O . LYS A 1 89 ? -17.218 8.867 11.298 1.00 90.44 89 LYS A O 1
ATOM 736 N N . LYS A 1 90 ? -16.232 7.520 9.787 1.00 90.50 90 LYS A N 1
ATOM 737 C CA . LYS A 1 90 ? -17.450 6.776 9.445 1.00 90.50 90 LYS A CA 1
ATOM 738 C C . LYS A 1 90 ? -18.047 6.078 10.670 1.00 90.50 90 LYS A C 1
ATOM 740 O O . LYS A 1 90 ? -19.245 6.191 10.889 1.00 90.50 90 LYS A O 1
ATOM 745 N N . ALA A 1 91 ? -17.231 5.401 11.479 1.00 89.00 91 ALA A N 1
ATOM 746 C CA . ALA A 1 91 ? -17.692 4.746 12.703 1.00 89.00 91 ALA A CA 1
ATOM 747 C C . ALA A 1 91 ? -18.278 5.750 13.707 1.00 89.00 91 ALA A C 1
ATOM 749 O O . ALA A 1 91 ? -19.354 5.512 14.247 1.00 89.00 91 ALA A O 1
ATOM 750 N N . LYS A 1 92 ? -17.616 6.898 13.897 1.00 90.44 92 LYS A N 1
ATOM 751 C CA . LYS A 1 92 ? -18.093 7.974 14.773 1.00 90.44 92 LYS A CA 1
ATOM 7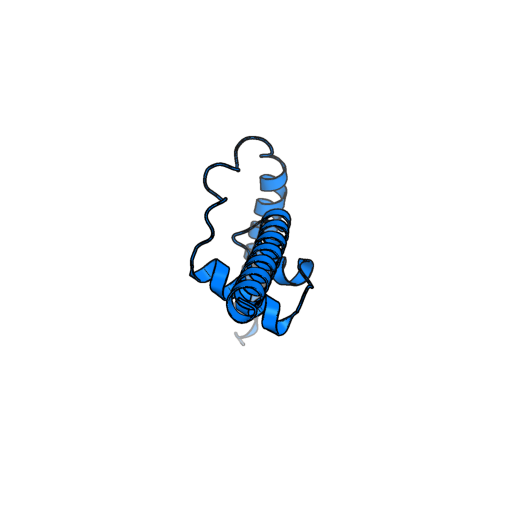52 C C . LYS A 1 92 ? -19.472 8.484 14.347 1.00 90.44 92 LYS A C 1
ATOM 754 O O . LYS A 1 92 ? -20.381 8.493 15.165 1.00 90.44 92 LYS A O 1
ATOM 759 N N . THR A 1 93 ? -19.646 8.816 13.069 1.00 92.75 93 THR A N 1
ATOM 760 C CA . THR A 1 93 ? -20.939 9.278 12.538 1.00 92.75 93 THR A CA 1
ATOM 761 C C . THR A 1 93 ? 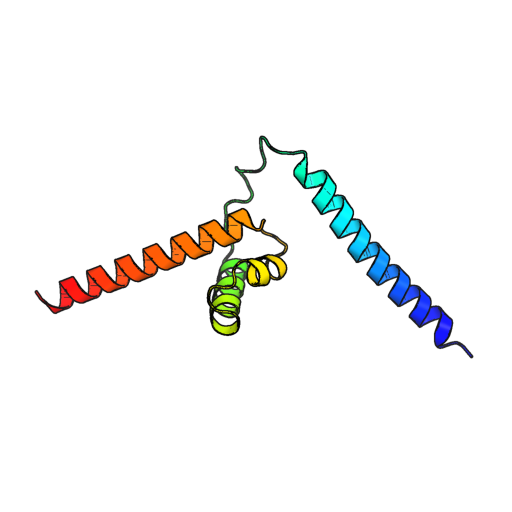-22.036 8.224 12.688 1.00 92.75 93 THR A C 1
ATOM 763 O O . THR A 1 93 ? -23.165 8.553 13.030 1.00 92.75 93 THR A O 1
ATOM 766 N N . MET A 1 94 ? -21.720 6.943 12.471 1.00 89.81 94 MET A N 1
ATOM 767 C CA . MET A 1 94 ? -22.696 5.862 12.661 1.00 89.81 94 MET A CA 1
ATOM 768 C C . MET A 1 94 ? -23.142 5.751 14.124 1.00 89.81 94 MET A C 1
ATOM 770 O O . MET A 1 94 ? -24.325 5.561 14.376 1.00 89.81 94 MET A O 1
ATOM 774 N N . LEU A 1 95 ? -22.221 5.904 15.082 1.00 87.12 95 LEU A N 1
ATOM 775 C CA . LEU A 1 95 ? -22.544 5.900 16.513 1.00 87.12 95 LEU A CA 1
ATOM 776 C C . LEU A 1 95 ? -23.372 7.125 16.928 1.00 87.12 95 LEU A C 1
ATOM 778 O O . LEU A 1 95 ? -24.294 6.991 17.725 1.00 87.12 95 LEU A O 1
ATOM 782 N N . GLU A 1 96 ? -23.069 8.303 16.379 1.00 86.56 96 GLU A N 1
ATOM 783 C CA . GLU A 1 96 ? -23.839 9.533 16.619 1.00 86.56 96 GLU A CA 1
ATOM 784 C C . GLU A 1 96 ? -25.283 9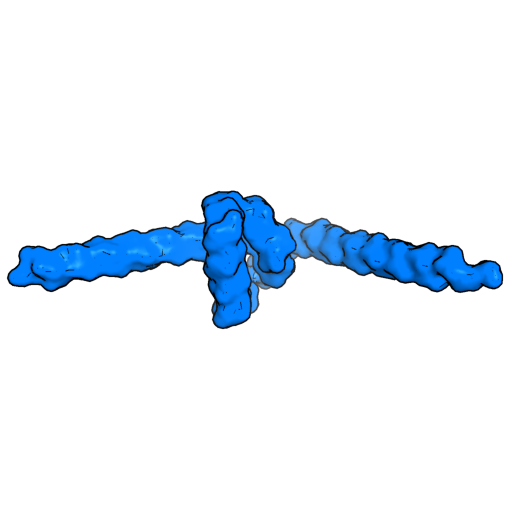.407 16.107 1.00 86.56 96 GLU A C 1
ATOM 786 O O . GLU A 1 96 ? -26.211 9.810 16.799 1.00 86.56 96 GLU A O 1
ATOM 791 N N . ASN A 1 97 ? -25.486 8.779 14.945 1.00 83.62 97 ASN A N 1
ATOM 792 C CA . ASN A 1 97 ? -26.812 8.594 14.346 1.00 83.62 97 ASN A CA 1
ATOM 793 C C . ASN A 1 97 ? -27.681 7.534 15.043 1.00 83.62 97 ASN A C 1
ATOM 795 O O . ASN A 1 97 ? -28.890 7.546 14.860 1.00 83.62 97 ASN A O 1
ATOM 799 N N . ILE A 1 98 ? -27.082 6.596 15.785 1.00 83.75 98 ILE A N 1
ATOM 800 C CA . ILE A 1 98 ? -27.813 5.573 16.557 1.00 83.75 98 ILE A CA 1
ATOM 801 C C . ILE A 1 98 ? -28.280 6.129 17.912 1.00 83.75 98 ILE A C 1
ATOM 803 O O . ILE A 1 98 ? -29.269 5.654 18.461 1.00 83.75 98 ILE A O 1
ATOM 807 N N . ASN A 1 99 ? -27.560 7.114 18.456 1.00 70.31 99 ASN A N 1
ATOM 808 C CA . ASN A 1 99 ? -27.834 7.715 19.763 1.00 70.31 99 ASN A CA 1
ATOM 809 C C . ASN A 1 99 ? -28.724 8.979 19.695 1.00 70.31 99 ASN A C 1
ATOM 811 O O . ASN A 1 99 ? -28.896 9.633 20.725 1.00 70.31 99 ASN A O 1
ATOM 815 N N . MET A 1 100 ? -29.251 9.334 18.515 1.00 54.47 100 MET A N 1
ATOM 816 C CA . MET A 1 100 ? -30.300 10.350 18.305 1.00 54.47 100 MET A CA 1
ATOM 817 C C . MET A 1 100 ? -31.661 9.681 18.150 1.00 54.47 100 MET A C 1
ATOM 819 O O . MET A 1 100 ? -32.638 10.251 18.682 1.00 54.47 100 MET A O 1
#